Protein AF-A0A0D0CZY6-F1 (afdb_monomer)

Solvent-accessible surface area (backbone atoms only — not comparable to full-atom values): 10289 Å² total; per-residue (Å²): 140,85,88,83,91,74,60,67,70,65,50,36,74,56,13,67,53,47,41,53,65,71,66,53,83,78,91,74,85,83,97,64,99,73,80,86,76,80,96,64,57,68,67,40,51,50,37,36,51,38,46,76,74,72,49,83,60,82,75,61,39,70,60,42,36,50,26,23,32,55,50,14,60,73,39,55,18,64,70,44,27,54,49,22,53,55,55,54,69,71,43,55,63,91,72,49,36,44,48,56,45,28,27,50,14,58,77,70,66,38,62,88,38,32,61,61,23,48,51,50,44,69,76,72,48,58,75,91,72,60,46,72,68,51,37,58,53,44,30,66,71,53,43,48,52,53,54,53,52,52,50,52,52,52,50,52,53,49,55,54,73,71,48,78,78,82,74,79,80,76,82,78,129

Radius of gyration: 24.51 Å; Cα contacts (8 Å, |Δi|>4): 112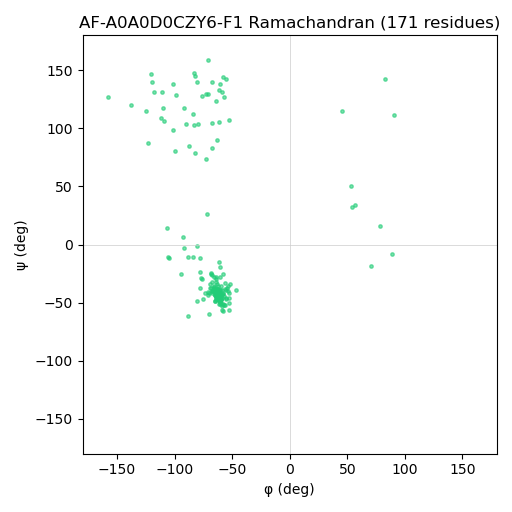; chains: 1; bounding box: 40×32×103 Å

Mean predicted aligned error: 8.39 Å

Sequence (173 aa):
EMLYKLYPVFLTRHSLVFEAMLSLPRIHCILSNSIVLHGNIWQEFDHLLCYLHGCDSELERQEFLTSILKLSEFYQIDSGFWYAVTRLKDLLPAVFKPSLKLQLGRQFQIHEWVEPSFCVMMEHQPISSISHLKAHHMGMVYFWIIVTTKAQIKEHYRALAYTKPALDQSNDC

Structure (mmCIF, N/CA/C/O backbone):
data_AF-A0A0D0CZY6-F1
#
_entry.id   AF-A0A0D0CZY6-F1
#
loop_
_atom_site.group_PDB
_atom_site.id
_atom_site.type_symbol
_atom_site.label_atom_id
_atom_site.label_alt_id
_atom_site.label_comp_id
_atom_site.label_asym_id
_atom_site.label_entity_id
_atom_site.label_seq_id
_atom_site.pdbx_PDB_ins_code
_atom_site.Cartn_x
_atom_site.Cartn_y
_atom_site.Cartn_z
_atom_site.occupancy
_atom_site.B_iso_or_equiv
_atom_site.auth_seq_id
_atom_site.auth_comp_id
_atom_site.auth_asym_id
_atom_site.auth_atom_id
_atom_site.pdbx_PDB_model_num
ATOM 1 N N . GLU A 1 1 ? -8.739 1.389 -24.775 1.00 70.00 1 GLU A N 1
ATOM 2 C CA . GLU A 1 1 ? -7.399 0.813 -25.002 1.00 70.00 1 GLU A CA 1
ATOM 3 C C . GLU A 1 1 ? -6.398 1.956 -24.955 1.00 70.00 1 GLU A C 1
ATOM 5 O O . GLU A 1 1 ? -6.685 2.992 -25.543 1.00 70.00 1 GLU A O 1
ATOM 10 N N . MET A 1 2 ? -5.314 1.821 -24.191 1.00 82.69 2 MET A N 1
ATOM 11 C CA . MET A 1 2 ? -4.276 2.850 -24.049 1.00 82.69 2 MET A CA 1
ATOM 12 C C . MET A 1 2 ? -2.959 2.284 -24.570 1.00 82.69 2 MET A C 1
ATOM 14 O O . MET A 1 2 ? -2.586 1.169 -24.208 1.00 82.69 2 MET A O 1
ATOM 18 N N . LEU A 1 3 ? -2.276 3.041 -25.430 1.00 87.44 3 LEU A N 1
ATOM 19 C CA . LEU A 1 3 ? -1.019 2.628 -26.048 1.00 87.44 3 LEU A CA 1
ATOM 20 C C . LEU A 1 3 ? 0.137 3.459 -25.494 1.00 87.44 3 LEU A C 1
ATOM 22 O O . LEU A 1 3 ? 0.210 4.666 -25.721 1.00 87.44 3 LEU A O 1
ATOM 26 N N . TYR A 1 4 ? 1.077 2.787 -24.836 1.00 87.56 4 TYR A N 1
ATOM 27 C CA . TYR A 1 4 ? 2.280 3.404 -24.290 1.00 87.56 4 TYR A CA 1
ATOM 28 C C . TYR A 1 4 ? 3.464 3.199 -25.232 1.00 87.56 4 TYR A C 1
ATOM 30 O O . TYR A 1 4 ? 3.769 2.077 -25.638 1.00 87.56 4 TYR A O 1
ATOM 38 N N . LYS A 1 5 ? 4.159 4.289 -25.565 1.00 89.62 5 LYS A N 1
ATOM 39 C CA . LYS A 1 5 ? 5.432 4.246 -26.294 1.00 89.62 5 LYS A CA 1
ATOM 40 C C . LYS A 1 5 ? 6.564 4.454 -25.297 1.00 89.62 5 LYS A C 1
ATOM 42 O O . LYS A 1 5 ? 6.852 5.584 -24.921 1.00 89.62 5 LYS A O 1
ATOM 47 N N . LEU A 1 6 ? 7.173 3.355 -24.864 1.00 89.06 6 LEU A N 1
ATOM 48 C CA . LEU A 1 6 ? 8.227 3.348 -23.852 1.00 89.06 6 LEU A CA 1
ATOM 49 C C . LEU A 1 6 ? 9.502 2.737 -24.423 1.00 89.06 6 LEU A C 1
ATOM 51 O O . LEU A 1 6 ? 9.454 1.820 -25.246 1.00 89.06 6 LEU A O 1
ATOM 55 N N . TYR A 1 7 ? 10.649 3.231 -23.967 1.00 90.19 7 TYR A N 1
ATOM 56 C CA . TYR A 1 7 ? 11.933 2.626 -24.297 1.00 90.19 7 TYR A CA 1
ATOM 57 C C . TYR A 1 7 ? 12.119 1.346 -23.469 1.00 90.19 7 TYR A C 1
ATOM 59 O O . TYR A 1 7 ? 12.023 1.418 -22.245 1.00 90.19 7 TYR A O 1
ATOM 67 N N . PRO A 1 8 ? 12.439 0.189 -24.078 1.00 89.62 8 PRO A N 1
ATOM 68 C CA . PRO A 1 8 ? 12.663 -1.057 -23.339 1.00 89.62 8 PRO A CA 1
ATOM 69 C C . PRO A 1 8 ? 13.686 -0.895 -22.210 1.00 89.62 8 PRO A C 1
ATOM 71 O O . PRO A 1 8 ? 13.405 -1.253 -21.073 1.00 89.62 8 PRO A O 1
ATOM 74 N N . VAL A 1 9 ? 14.812 -0.236 -22.510 1.00 92.31 9 VAL A N 1
ATOM 75 C CA . VAL A 1 9 ? 15.906 0.038 -21.561 1.00 92.31 9 VAL A CA 1
ATOM 76 C C . VAL A 1 9 ? 15.428 0.785 -20.315 1.00 92.31 9 VAL A C 1
ATOM 78 O O . VAL A 1 9 ? 15.960 0.575 -19.228 1.00 92.31 9 VAL A O 1
ATOM 81 N N . PHE A 1 10 ? 14.426 1.656 -20.459 1.00 93.25 10 PHE A N 1
ATOM 82 C CA . PHE A 1 10 ? 13.860 2.377 -19.326 1.00 93.25 10 PHE A CA 1
ATOM 83 C C . PHE A 1 10 ? 13.182 1.409 -18.354 1.00 93.25 10 PHE A C 1
ATOM 85 O O . PHE A 1 10 ? 13.485 1.437 -17.171 1.00 93.25 10 PHE A O 1
ATOM 92 N N . LEU A 1 11 ? 12.336 0.502 -18.845 1.00 91.94 11 LEU A N 1
ATOM 93 C CA . LEU A 1 11 ? 11.621 -0.453 -17.997 1.00 91.94 11 LEU A CA 1
ATOM 94 C C . LEU A 1 11 ? 12.543 -1.532 -17.415 1.00 91.94 11 LEU A C 1
ATOM 96 O O . LEU A 1 11 ? 12.459 -1.828 -16.224 1.00 91.94 11 LEU A O 1
ATOM 100 N N . THR A 1 12 ? 13.451 -2.090 -18.222 1.00 94.12 12 THR A N 1
ATOM 101 C CA . THR A 1 12 ? 14.355 -3.166 -17.773 1.00 94.12 12 THR A CA 1
ATOM 102 C C . THR A 1 12 ? 15.336 -2.699 -16.706 1.00 94.12 12 THR A C 1
ATOM 104 O O . THR A 1 12 ? 15.730 -3.483 -15.852 1.00 94.12 12 THR A O 1
ATOM 107 N N . ARG A 1 13 ? 15.693 -1.408 -16.692 1.00 94.81 13 ARG A N 1
ATOM 108 C CA . ARG A 1 13 ? 16.535 -0.827 -15.638 1.00 94.81 13 ARG A CA 1
ATOM 109 C C . ARG A 1 13 ? 15.908 -0.941 -14.244 1.00 94.81 13 ARG A C 1
ATOM 111 O O . ARG A 1 13 ? 16.642 -0.963 -13.261 1.00 94.81 13 ARG A O 1
ATOM 118 N N . HIS A 1 14 ? 14.581 -0.972 -14.160 1.00 93.62 14 HIS A N 1
ATOM 119 C CA . HIS A 1 14 ? 13.850 -0.961 -12.894 1.00 93.62 14 HIS A CA 1
ATOM 120 C C . HIS A 1 14 ? 13.268 -2.326 -12.504 1.00 93.62 14 HIS A C 1
ATOM 122 O O . HIS A 1 14 ? 12.820 -2.470 -11.372 1.00 93.62 14 HIS A O 1
ATOM 128 N N . SER A 1 15 ? 13.250 -3.310 -13.410 1.00 95.62 15 SER A N 1
ATOM 129 C CA . SER A 1 15 ? 12.596 -4.601 -13.180 1.00 95.62 15 SER A CA 1
ATOM 130 C C . SER A 1 15 ? 13.157 -5.707 -14.074 1.00 95.62 15 SER A C 1
ATOM 132 O O . SER A 1 15 ? 13.109 -5.620 -15.306 1.00 95.62 15 SER A O 1
ATOM 134 N N . LEU A 1 16 ? 13.560 -6.810 -13.441 1.00 93.31 16 LEU A N 1
ATOM 135 C CA . LEU A 1 16 ? 13.901 -8.058 -14.130 1.00 93.31 16 LEU A CA 1
ATOM 136 C C . LEU A 1 16 ? 12.673 -8.712 -14.780 1.00 93.31 16 LEU A C 1
ATOM 138 O O . LEU A 1 16 ? 12.800 -9.410 -15.783 1.00 93.31 16 LEU A O 1
ATOM 142 N N . VAL A 1 17 ? 11.470 -8.464 -14.250 1.00 93.12 17 VAL A N 1
ATOM 143 C CA . VAL A 1 17 ? 10.218 -8.946 -14.851 1.00 93.12 17 VAL A CA 1
ATOM 144 C C . VAL A 1 17 ? 10.009 -8.295 -16.214 1.00 93.12 17 VAL A C 1
ATOM 146 O O . VAL A 1 17 ? 9.682 -8.991 -17.175 1.00 93.12 17 VAL A O 1
ATOM 149 N N . PHE A 1 18 ? 10.244 -6.984 -16.339 1.00 92.00 18 PHE A N 1
ATOM 150 C CA . PHE A 1 18 ? 10.185 -6.319 -17.641 1.00 92.00 18 PHE A CA 1
ATOM 151 C C . PHE A 1 18 ? 11.274 -6.821 -18.590 1.00 92.00 18 PHE A C 1
ATOM 153 O O . PHE A 1 18 ? 10.985 -7.027 -19.767 1.00 92.00 18 PHE A O 1
ATOM 160 N N . GLU A 1 19 ? 12.488 -7.076 -18.103 1.00 92.75 19 GLU A N 1
ATOM 161 C CA . GLU A 1 19 ? 13.564 -7.663 -18.913 1.00 92.75 19 GLU A CA 1
ATOM 162 C C . GLU A 1 19 ? 13.190 -9.045 -19.461 1.00 92.75 19 GLU A C 1
ATOM 164 O O . GLU A 1 19 ? 13.280 -9.286 -20.669 1.00 92.75 19 GLU A O 1
ATOM 169 N N . ALA A 1 20 ? 12.686 -9.931 -18.603 1.00 91.12 20 ALA A N 1
ATOM 170 C CA . ALA A 1 20 ? 12.203 -11.246 -19.003 1.00 91.12 20 ALA A CA 1
ATOM 171 C C . ALA A 1 20 ? 11.051 -11.126 -20.014 1.00 91.12 20 ALA A C 1
ATOM 173 O O . ALA A 1 20 ? 11.075 -11.748 -21.070 1.00 91.12 20 ALA A O 1
ATOM 174 N N . MET A 1 21 ? 10.069 -10.265 -19.746 1.00 88.25 21 MET A N 1
ATOM 175 C CA . MET A 1 21 ? 8.901 -10.073 -20.608 1.00 88.25 21 MET A CA 1
ATOM 176 C C . MET A 1 21 ? 9.265 -9.529 -21.997 1.00 88.25 21 MET A C 1
ATOM 178 O O . MET A 1 21 ? 8.674 -9.934 -22.998 1.00 88.25 21 MET A O 1
ATOM 182 N N . LEU A 1 22 ? 10.242 -8.622 -22.070 1.00 87.50 22 LEU A N 1
ATOM 183 C CA . LEU A 1 22 ? 10.708 -8.013 -23.317 1.00 87.50 22 LEU A CA 1
ATOM 184 C C . LEU A 1 22 ? 11.637 -8.934 -24.123 1.00 87.50 22 LEU A C 1
ATOM 186 O O . LEU A 1 22 ? 11.732 -8.762 -25.338 1.00 87.50 22 LEU A O 1
ATOM 190 N N . SER A 1 23 ? 12.296 -9.898 -23.474 1.00 86.88 23 SER A N 1
ATOM 191 C CA . SER A 1 23 ? 13.213 -10.855 -24.111 1.00 86.88 23 SER A CA 1
ATOM 192 C C . SER A 1 23 ? 12.537 -12.128 -24.635 1.00 86.88 23 SER A C 1
ATOM 194 O O . SER A 1 23 ? 13.160 -12.873 -25.393 1.00 86.88 23 SER A O 1
ATOM 196 N N . LEU A 1 24 ? 11.265 -12.379 -24.294 1.00 81.56 24 LEU A N 1
ATOM 197 C CA . LEU A 1 24 ? 10.531 -13.551 -24.781 1.00 81.56 24 LEU A CA 1
ATOM 198 C C . LEU A 1 24 ? 10.402 -13.556 -26.321 1.00 81.56 24 LEU A C 1
ATOM 200 O O . LEU A 1 24 ? 9.986 -12.553 -26.914 1.00 81.56 24 LEU A O 1
ATOM 204 N N . PRO A 1 25 ? 10.688 -14.694 -26.988 1.00 72.19 25 PRO A N 1
ATOM 205 C CA . PRO A 1 25 ? 10.507 -14.824 -28.428 1.00 72.19 25 PRO A CA 1
ATOM 206 C C . PRO A 1 25 ? 9.021 -14.694 -28.777 1.00 72.19 25 PRO A C 1
ATOM 208 O O . PRO A 1 25 ? 8.170 -15.423 -28.270 1.00 72.19 25 PRO A O 1
ATOM 211 N N . ARG A 1 26 ? 8.693 -13.736 -29.647 1.00 69.94 26 ARG A N 1
ATOM 212 C CA . ARG A 1 26 ? 7.306 -13.425 -30.011 1.00 69.94 26 ARG A CA 1
ATOM 213 C C . ARG A 1 2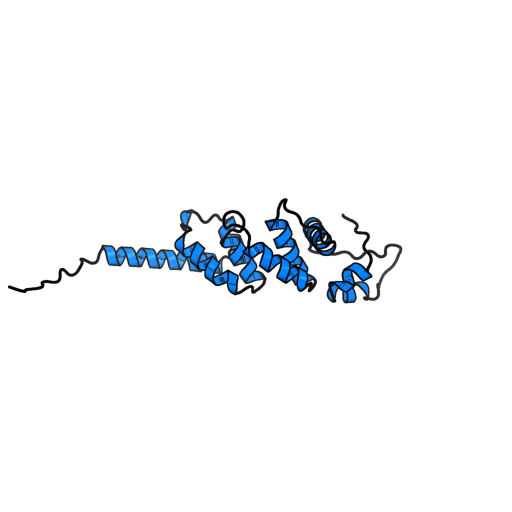6 ? 6.812 -14.434 -31.039 1.00 69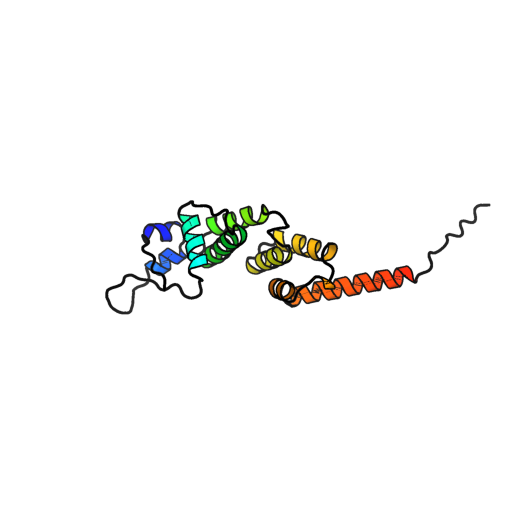.94 26 ARG A C 1
ATOM 215 O O . ARG A 1 26 ? 7.187 -14.366 -32.205 1.00 69.94 26 ARG A O 1
ATOM 222 N N . ILE A 1 27 ? 5.994 -15.385 -30.586 1.00 60.94 27 ILE A N 1
ATOM 223 C CA . ILE A 1 27 ? 5.637 -16.566 -31.383 1.00 60.94 27 ILE A CA 1
ATOM 224 C C . ILE A 1 27 ? 4.755 -16.220 -32.595 1.00 60.94 27 ILE A C 1
ATOM 226 O O . ILE A 1 27 ? 4.846 -16.927 -33.593 1.00 60.94 27 ILE A O 1
ATOM 230 N N . HIS A 1 28 ? 3.995 -15.116 -32.619 1.00 47.78 28 HIS A N 1
ATOM 231 C CA . HIS A 1 28 ? 3.129 -14.787 -33.763 1.00 47.78 28 HIS A CA 1
ATOM 232 C C . HIS A 1 28 ? 3.144 -13.301 -34.183 1.00 47.78 28 HIS A C 1
ATOM 234 O O . HIS A 1 28 ? 2.784 -12.414 -33.421 1.00 47.78 28 HIS A O 1
ATOM 240 N N . CYS A 1 29 ? 3.545 -13.093 -35.442 1.00 44.19 29 CYS A N 1
ATOM 241 C CA . CYS A 1 29 ? 3.021 -12.174 -36.460 1.00 44.19 29 CYS A CA 1
ATOM 242 C C . CYS A 1 29 ? 2.666 -10.696 -36.141 1.00 44.19 29 CYS A C 1
ATOM 244 O O . CYS A 1 29 ? 1.613 -10.389 -35.599 1.00 44.19 29 CYS A O 1
ATOM 246 N N . ILE A 1 30 ? 3.456 -9.818 -36.787 1.00 47.78 30 ILE A N 1
ATOM 247 C CA . ILE A 1 30 ? 3.043 -8.666 -37.622 1.00 47.78 30 ILE A CA 1
ATOM 248 C C . ILE A 1 30 ? 2.856 -7.287 -36.928 1.00 47.78 30 ILE A C 1
ATOM 250 O O . ILE A 1 30 ? 1.905 -7.003 -36.209 1.00 47.78 30 ILE A O 1
ATOM 254 N N . LEU A 1 31 ? 3.784 -6.388 -37.295 1.00 48.56 31 LEU A N 1
ATOM 255 C CA . LEU A 1 31 ? 3.746 -4.911 -37.329 1.00 48.56 31 LEU A CA 1
ATOM 256 C C . LEU A 1 31 ? 3.729 -4.095 -36.029 1.00 48.56 31 LEU A C 1
ATOM 258 O O . LEU A 1 31 ? 4.128 -2.931 -36.079 1.00 48.56 31 LEU A O 1
ATOM 262 N N . SER A 1 32 ? 3.386 -4.661 -34.876 1.00 57.59 32 SER A N 1
ATOM 263 C CA . SER A 1 32 ? 3.334 -3.885 -33.629 1.00 57.59 32 SER A CA 1
ATOM 264 C C . SER A 1 32 ? 4.211 -4.525 -32.570 1.00 57.59 32 SER A C 1
ATOM 266 O O . SER A 1 32 ? 3.921 -5.618 -32.097 1.00 57.59 32 SER A O 1
ATOM 268 N N . ASN A 1 33 ? 5.277 -3.844 -32.145 1.00 67.94 33 ASN A N 1
ATOM 269 C CA . ASN A 1 33 ? 6.128 -4.323 -31.055 1.00 67.94 33 ASN A CA 1
ATOM 270 C C . ASN A 1 33 ? 5.460 -4.226 -29.659 1.00 67.94 33 ASN A C 1
ATOM 272 O O . ASN A 1 33 ? 6.156 -4.088 -28.651 1.00 67.94 33 ASN A O 1
ATOM 276 N N . SER A 1 34 ? 4.129 -4.265 -29.601 1.00 77.00 34 SER A N 1
ATOM 277 C CA . SER A 1 34 ? 3.306 -4.028 -28.421 1.00 77.00 34 SER A CA 1
ATOM 278 C C . SER A 1 34 ? 3.221 -5.257 -27.523 1.00 77.00 34 SER A C 1
ATOM 280 O O . SER A 1 34 ? 3.070 -6.380 -27.997 1.00 77.00 34 SER A O 1
ATOM 282 N N . ILE A 1 35 ? 3.268 -5.017 -26.217 1.00 82.19 35 ILE A N 1
ATOM 283 C CA . ILE A 1 35 ? 3.004 -6.010 -25.177 1.00 82.19 35 ILE A CA 1
ATOM 284 C C . ILE A 1 35 ? 1.687 -5.623 -24.513 1.00 82.19 35 ILE A C 1
ATOM 286 O O . ILE A 1 35 ? 1.499 -4.462 -24.150 1.00 82.19 35 ILE A O 1
ATOM 290 N N . VAL A 1 36 ? 0.781 -6.588 -24.366 1.00 83.38 36 VAL A N 1
ATOM 291 C CA . VAL A 1 36 ? -0.496 -6.376 -23.681 1.00 83.38 36 VAL A CA 1
ATOM 292 C C . VAL A 1 36 ? -0.326 -6.741 -22.212 1.00 83.38 36 VAL A C 1
ATOM 294 O O . VAL A 1 36 ? -0.032 -7.886 -21.876 1.00 83.38 36 VAL A O 1
ATOM 297 N N . LEU A 1 37 ? -0.508 -5.757 -21.333 1.00 82.75 37 LEU A N 1
ATOM 298 C CA . LEU A 1 37 ? -0.495 -5.955 -19.887 1.00 82.75 37 LEU A CA 1
ATOM 299 C C . LEU A 1 37 ? -1.923 -6.262 -19.426 1.00 82.75 37 LEU A C 1
ATOM 301 O O . LEU A 1 37 ? -2.772 -5.374 -19.367 1.00 82.75 37 LEU A O 1
ATOM 305 N N . HIS A 1 38 ? -2.205 -7.529 -19.129 1.00 77.75 38 HIS A N 1
ATOM 306 C CA . HIS A 1 38 ? -3.510 -7.947 -18.618 1.00 77.75 38 HIS A CA 1
ATOM 307 C C . HIS A 1 38 ? -3.614 -7.721 -17.104 1.00 77.75 38 HIS A C 1
ATOM 309 O O . HIS A 1 38 ? -2.645 -7.908 -16.376 1.00 77.75 38 HIS A O 1
ATOM 315 N N . GLY A 1 39 ? -4.809 -7.359 -16.628 1.00 72.44 39 GLY A N 1
ATOM 316 C CA . GLY A 1 39 ? -5.128 -7.299 -15.195 1.00 72.44 39 GLY A CA 1
ATOM 317 C C . GLY A 1 39 ? -4.842 -5.969 -14.493 1.00 72.44 39 GLY A C 1
ATOM 318 O O . GLY A 1 39 ? -5.293 -5.799 -13.366 1.00 72.44 39 GLY A O 1
ATOM 319 N N . ASN A 1 40 ? -4.181 -5.015 -15.153 1.00 69.44 40 ASN A N 1
ATOM 320 C CA . ASN A 1 40 ? -3.911 -3.695 -14.580 1.00 69.44 40 ASN A CA 1
ATOM 321 C C . ASN A 1 40 ? -4.886 -2.650 -15.120 1.00 69.44 40 ASN A C 1
ATOM 323 O O . ASN A 1 40 ? -5.168 -2.606 -16.321 1.00 69.44 40 ASN A O 1
ATOM 327 N N . ILE A 1 41 ? -5.373 -1.775 -14.240 1.00 81.69 41 ILE A N 1
ATOM 328 C CA . ILE A 1 41 ? -6.101 -0.581 -14.667 1.00 81.69 41 ILE A CA 1
ATOM 329 C C . ILE A 1 41 ? -5.055 0.374 -15.249 1.00 81.69 41 ILE A C 1
ATOM 331 O O . ILE A 1 41 ? -4.036 0.637 -14.617 1.00 81.69 41 ILE A O 1
ATOM 335 N N . TRP A 1 42 ? -5.287 0.890 -16.456 1.00 88.06 42 TRP A N 1
ATOM 336 C CA . TRP A 1 42 ? -4.350 1.792 -17.145 1.00 88.06 42 TRP A CA 1
ATOM 337 C C . TRP A 1 42 ? -3.922 2.986 -16.269 1.00 88.06 42 TRP A C 1
ATOM 339 O O . TRP A 1 42 ? -2.755 3.352 -16.276 1.00 88.06 42 TRP A O 1
ATOM 349 N N . GLN A 1 43 ? -4.821 3.493 -15.421 1.00 90.44 43 GLN A N 1
ATOM 350 C CA . GLN A 1 43 ? -4.528 4.535 -14.427 1.00 90.44 43 GLN A CA 1
ATOM 351 C C . GLN A 1 43 ? -3.480 4.109 -13.385 1.00 90.44 43 GLN A C 1
ATOM 353 O O . GLN A 1 43 ? -2.592 4.887 -13.049 1.00 90.44 43 GLN A O 1
ATOM 358 N N . GLU A 1 44 ? -3.535 2.869 -12.883 1.00 92.69 44 GLU A N 1
ATOM 359 C CA . GLU A 1 44 ? -2.514 2.367 -11.952 1.00 92.69 44 GLU A CA 1
ATOM 360 C C . GLU A 1 44 ? -1.146 2.321 -12.649 1.00 92.69 44 GLU A C 1
ATOM 362 O O . GLU A 1 44 ? -0.123 2.661 -12.053 1.00 92.69 44 GLU A O 1
ATOM 367 N N . PHE A 1 45 ? -1.129 1.947 -13.933 1.00 93.31 45 PHE A N 1
ATOM 368 C CA . PHE A 1 45 ? 0.093 1.936 -14.729 1.00 93.31 45 PHE A CA 1
ATOM 369 C C . PHE A 1 45 ? 0.621 3.352 -15.006 1.00 93.31 45 PHE A C 1
ATOM 371 O O . PHE A 1 45 ? 1.828 3.563 -14.913 1.00 93.31 45 PHE A O 1
ATOM 378 N N . ASP A 1 46 ? -0.253 4.335 -15.245 1.00 92.94 46 ASP A N 1
ATOM 379 C CA . ASP A 1 46 ? 0.131 5.750 -15.348 1.00 92.94 46 ASP A CA 1
ATOM 380 C C . ASP A 1 46 ? 0.820 6.237 -14.068 1.00 92.94 46 ASP A C 1
ATOM 382 O O . ASP A 1 46 ? 1.862 6.889 -14.141 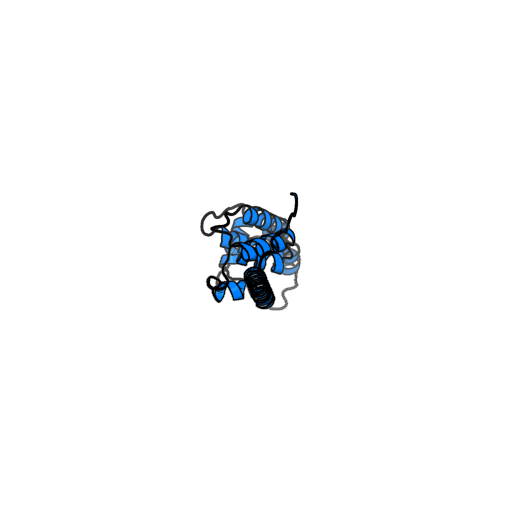1.00 92.94 46 ASP A O 1
ATOM 386 N N . HIS A 1 47 ? 0.301 5.869 -12.891 1.00 94.81 47 HIS A N 1
ATOM 387 C CA . HIS A 1 47 ? 0.939 6.181 -11.609 1.00 94.81 47 HIS A CA 1
ATOM 388 C C . HIS A 1 47 ? 2.335 5.563 -11.488 1.00 94.81 47 HIS A C 1
ATOM 390 O O . HIS A 1 47 ? 3.269 6.236 -11.048 1.00 94.81 47 HIS A O 1
ATOM 396 N N . LEU A 1 48 ? 2.506 4.308 -11.917 1.00 94.75 48 LEU A N 1
ATOM 397 C CA . LEU A 1 48 ? 3.821 3.670 -11.927 1.00 94.75 48 LEU A CA 1
ATOM 398 C C . LEU A 1 48 ? 4.789 4.398 -12.867 1.00 94.75 48 LEU A C 1
ATOM 400 O O . LEU A 1 48 ? 5.919 4.675 -12.475 1.00 94.75 48 LEU A O 1
ATOM 404 N N . LEU A 1 49 ? 4.365 4.728 -14.089 1.00 94.38 49 LEU A N 1
ATOM 405 C CA . LEU A 1 49 ? 5.209 5.451 -15.044 1.00 94.38 49 LEU A CA 1
ATOM 406 C C . LEU A 1 49 ? 5.589 6.836 -14.517 1.00 94.38 49 LEU A C 1
ATOM 408 O O . LEU A 1 49 ? 6.756 7.212 -14.584 1.00 94.38 49 LEU A O 1
ATOM 412 N N . CYS A 1 50 ? 4.628 7.559 -13.944 1.00 94.00 50 CYS A N 1
ATOM 413 C CA . CYS A 1 50 ? 4.836 8.838 -13.275 1.00 94.00 50 CYS A CA 1
ATOM 414 C C . CYS A 1 50 ? 5.947 8.716 -12.212 1.00 94.00 50 CYS A C 1
ATOM 416 O O . CYS A 1 50 ? 6.941 9.439 -12.280 1.00 94.00 50 CYS A O 1
ATOM 418 N N . TYR A 1 51 ? 5.866 7.712 -11.333 1.00 95.31 51 TYR A N 1
ATOM 419 C CA . TYR A 1 51 ? 6.911 7.416 -10.348 1.00 95.31 51 TYR A CA 1
ATOM 420 C C . TYR A 1 51 ? 8.277 7.102 -10.982 1.00 95.31 51 TYR A C 1
ATOM 422 O O . TYR A 1 51 ? 9.288 7.674 -10.572 1.00 95.31 51 TYR A O 1
ATOM 430 N N . LEU A 1 52 ? 8.332 6.230 -11.995 1.00 94.81 52 LEU A N 1
ATOM 431 C CA . L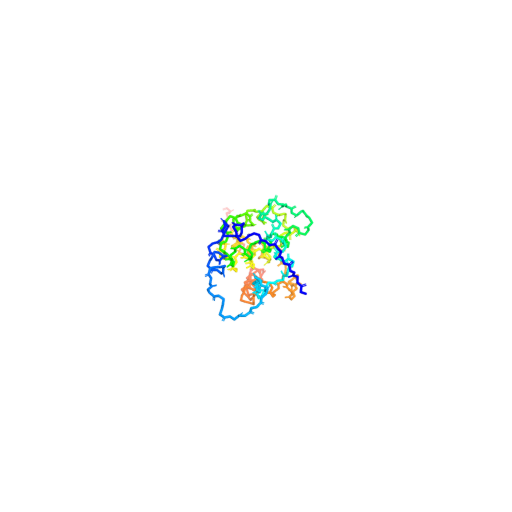EU A 1 52 ? 9.591 5.850 -12.655 1.00 94.81 52 LEU A CA 1
ATOM 432 C C . LEU A 1 52 ? 10.259 7.034 -13.372 1.00 94.81 52 LEU A C 1
ATOM 434 O O . LEU A 1 52 ? 11.483 7.080 -13.490 1.00 94.81 52 LEU A O 1
ATOM 438 N N . HIS A 1 53 ? 9.471 8.009 -13.823 1.00 93.88 53 HIS A N 1
ATOM 439 C CA . HIS A 1 53 ? 9.961 9.269 -14.380 1.00 93.88 53 HIS A CA 1
ATOM 440 C C . HIS A 1 53 ? 10.369 10.300 -13.313 1.00 93.88 53 HIS A C 1
ATOM 442 O O . HIS A 1 53 ? 10.852 11.377 -13.663 1.00 93.88 53 HIS A O 1
ATOM 448 N N . GLY A 1 54 ? 10.226 9.978 -12.025 1.00 91.50 54 GLY A N 1
ATOM 449 C CA . GLY A 1 54 ? 10.545 10.872 -10.912 1.00 91.50 54 GLY A CA 1
ATOM 450 C C . GLY A 1 54 ? 9.480 11.938 -10.654 1.00 91.50 54 GLY A C 1
ATOM 451 O O . GLY A 1 54 ? 9.760 12.925 -9.975 1.00 91.50 54 GLY A O 1
ATOM 452 N N . CYS A 1 55 ? 8.276 11.767 -11.196 1.00 87.56 55 CYS A N 1
ATOM 453 C CA . CYS A 1 55 ? 7.139 12.621 -10.895 1.00 87.56 55 CYS A CA 1
ATOM 454 C C . CYS A 1 55 ? 6.452 12.150 -9.600 1.00 87.56 55 CYS A C 1
ATOM 456 O O . CYS A 1 55 ? 6.417 10.958 -9.292 1.00 87.56 55 CYS A O 1
ATOM 458 N N . ASP A 1 56 ? 5.895 13.098 -8.846 1.00 82.06 56 ASP A N 1
ATOM 459 C CA . ASP A 1 56 ? 5.077 12.835 -7.657 1.00 82.06 56 ASP A CA 1
ATOM 460 C C . ASP A 1 56 ? 3.680 13.425 -7.889 1.00 82.06 56 ASP A C 1
ATOM 462 O O . ASP A 1 56 ? 3.553 14.510 -8.467 1.00 82.06 56 ASP A O 1
ATOM 466 N N . SER A 1 57 ? 2.636 12.709 -7.468 1.00 79.25 57 SER A N 1
ATOM 467 C CA . SER A 1 57 ? 1.251 13.171 -7.566 1.00 79.25 57 SER A CA 1
ATOM 468 C C . SER A 1 57 ? 0.691 13.441 -6.178 1.00 79.25 57 SER A C 1
ATOM 470 O O . SER A 1 57 ? 0.392 12.526 -5.410 1.00 79.25 57 SER A O 1
ATOM 472 N N . GLU A 1 58 ? 0.504 14.724 -5.874 1.00 77.19 58 GLU A N 1
ATOM 473 C CA . GLU A 1 58 ? -0.171 15.158 -4.647 1.00 77.19 58 GLU A CA 1
ATOM 474 C C . GLU A 1 58 ? -1.697 15.007 -4.745 1.00 77.19 58 GLU A C 1
ATOM 476 O O . GLU A 1 58 ? -2.375 14.762 -3.743 1.00 77.19 58 GLU A O 1
ATOM 481 N N . LEU A 1 59 ? -2.249 15.100 -5.960 1.00 71.56 59 LEU A N 1
ATOM 482 C CA . LEU A 1 59 ? -3.644 14.759 -6.225 1.00 71.56 59 LEU A CA 1
ATOM 483 C C . LEU A 1 59 ? -3.806 13.239 -6.121 1.00 71.56 59 LEU A C 1
ATOM 485 O O . LEU A 1 59 ? -3.015 12.487 -6.688 1.00 71.56 59 LEU A O 1
ATOM 489 N N . GLU A 1 60 ? -4.804 12.800 -5.349 1.00 79.81 60 GLU A N 1
ATOM 490 C CA . GLU A 1 60 ? -5.114 11.375 -5.135 1.00 79.81 60 GLU A CA 1
ATOM 491 C C . GLU A 1 60 ? -3.927 10.565 -4.582 1.00 79.81 60 GLU A C 1
ATOM 493 O O . GLU A 1 60 ? -3.780 9.370 -4.838 1.00 79.81 60 GLU A O 1
ATOM 498 N N . ARG A 1 61 ? -3.098 11.205 -3.745 1.00 87.38 61 ARG A N 1
ATOM 499 C CA . ARG A 1 61 ? -1.849 10.647 -3.200 1.00 87.38 61 ARG A CA 1
ATOM 500 C C . ARG A 1 61 ? -1.974 9.222 -2.652 1.00 87.38 61 ARG A C 1
ATOM 502 O O . ARG A 1 61 ? -1.079 8.407 -2.844 1.00 87.38 61 ARG A O 1
ATOM 509 N N . GLN A 1 62 ? -3.079 8.884 -1.983 1.00 91.38 62 GLN A N 1
ATOM 510 C CA . GLN A 1 62 ? -3.292 7.516 -1.494 1.00 91.38 62 GLN A CA 1
ATOM 511 C C . GLN A 1 62 ? -3.431 6.503 -2.642 1.00 91.38 62 GLN A C 1
ATOM 513 O O . GLN A 1 62 ? -2.874 5.409 -2.558 1.00 91.38 62 GLN A O 1
ATOM 518 N N . GLU A 1 63 ? -4.179 6.835 -3.693 1.00 91.69 63 GLU A N 1
ATOM 519 C CA . GLU A 1 63 ? -4.409 5.958 -4.846 1.00 91.69 63 GLU A CA 1
ATOM 520 C C . GLU A 1 63 ? -3.138 5.814 -5.679 1.00 91.69 63 GLU A C 1
ATOM 522 O O . GLU A 1 63 ? -2.770 4.690 -6.029 1.00 91.69 63 GLU A O 1
ATOM 527 N N . PHE A 1 64 ? -2.410 6.915 -5.883 1.00 93.88 64 PHE A N 1
ATOM 528 C CA . PHE A 1 64 ? -1.077 6.926 -6.485 1.00 93.88 64 PHE A CA 1
ATOM 529 C C . PHE A 1 64 ? -0.130 5.959 -5.765 1.00 93.88 64 PHE A C 1
ATOM 531 O O . PHE A 1 64 ? 0.369 5.004 -6.361 1.00 93.88 64 PHE A O 1
ATOM 538 N N . LEU A 1 65 ? 0.043 6.127 -4.451 1.00 95.31 65 LEU A N 1
ATOM 539 C CA . LEU A 1 65 ? 0.940 5.282 -3.663 1.00 95.31 65 LEU A CA 1
ATOM 540 C C . LEU A 1 65 ? 0.470 3.824 -3.590 1.00 95.31 65 LEU A C 1
ATOM 542 O O . LEU A 1 65 ? 1.291 2.912 -3.631 1.00 95.31 65 LEU A O 1
ATOM 546 N N . THR A 1 66 ? -0.841 3.578 -3.522 1.00 94.44 66 THR A N 1
ATOM 547 C CA . THR A 1 66 ? -1.390 2.211 -3.540 1.00 94.44 66 THR A CA 1
ATOM 548 C C . THR A 1 66 ? -1.138 1.528 -4.886 1.00 94.44 66 THR A C 1
ATOM 550 O O . THR A 1 66 ? -0.826 0.338 -4.917 1.00 94.44 66 THR A O 1
ATOM 553 N N . SER A 1 67 ? -1.240 2.272 -5.992 1.00 95.12 67 SER A N 1
ATOM 554 C CA . SER A 1 67 ? -0.936 1.782 -7.342 1.00 95.12 67 SER A CA 1
ATOM 555 C C . SER A 1 67 ? 0.539 1.415 -7.466 1.00 95.12 67 SER A C 1
ATOM 557 O O . SER A 1 67 ? 0.864 0.324 -7.930 1.00 95.12 67 SER A O 1
ATOM 559 N N . ILE A 1 68 ? 1.429 2.286 -6.972 1.00 96.25 68 ILE A N 1
ATOM 560 C CA . ILE A 1 68 ? 2.869 2.016 -6.939 1.00 96.25 68 ILE A CA 1
ATOM 561 C C . ILE A 1 68 ? 3.150 0.779 -6.096 1.00 96.25 68 ILE A C 1
ATOM 563 O O . ILE A 1 68 ? 3.865 -0.092 -6.572 1.00 96.25 68 ILE A O 1
ATOM 567 N N . LEU A 1 69 ? 2.569 0.650 -4.899 1.00 96.69 69 LEU A N 1
ATOM 568 C CA . LEU A 1 69 ? 2.771 -0.519 -4.039 1.00 96.69 69 LEU A CA 1
ATOM 569 C C . LEU A 1 69 ? 2.387 -1.821 -4.760 1.00 96.69 69 LEU A C 1
ATOM 571 O O . LEU A 1 69 ? 3.195 -2.742 -4.848 1.00 96.69 69 LEU A O 1
ATOM 575 N N . LYS A 1 70 ? 1.174 -1.867 -5.325 1.00 95.44 70 LYS A N 1
ATOM 576 C CA . LYS A 1 70 ? 0.644 -3.030 -6.053 1.00 95.44 70 LYS A CA 1
ATOM 577 C C . LYS A 1 70 ? 1.518 -3.421 -7.239 1.00 95.44 70 LYS A C 1
ATOM 579 O O . LYS A 1 70 ? 1.884 -4.584 -7.378 1.00 95.44 70 LYS A O 1
ATOM 584 N N . LEU A 1 71 ? 1.810 -2.461 -8.115 1.00 95.38 71 LEU A N 1
ATOM 585 C CA . LEU A 1 71 ? 2.528 -2.745 -9.352 1.00 95.38 71 LEU A CA 1
ATOM 586 C C . LEU A 1 71 ? 4.018 -2.961 -9.112 1.00 95.38 71 LEU A C 1
ATOM 588 O O . LEU A 1 71 ? 4.631 -3.735 -9.837 1.00 95.38 71 LEU A O 1
ATOM 592 N N . SER A 1 72 ? 4.595 -2.329 -8.091 1.00 96.50 72 SER A N 1
ATOM 593 C CA . SER A 1 72 ? 5.983 -2.581 -7.706 1.00 96.50 72 SER A CA 1
ATOM 594 C C . SER A 1 72 ? 6.159 -3.986 -7.154 1.00 96.50 72 SER A C 1
ATOM 596 O O . SER A 1 72 ? 7.122 -4.639 -7.526 1.00 96.50 72 SER A O 1
ATOM 598 N N . GLU A 1 73 ? 5.216 -4.487 -6.352 1.00 96.00 73 GLU A N 1
ATOM 599 C CA . GLU A 1 73 ? 5.215 -5.897 -5.946 1.00 96.00 73 GLU A CA 1
ATOM 600 C C . GLU A 1 73 ? 5.102 -6.816 -7.173 1.00 96.00 73 GLU A C 1
ATOM 602 O O . GLU A 1 73 ? 5.908 -7.723 -7.367 1.00 96.00 73 GLU A O 1
ATOM 607 N N . PHE A 1 74 ? 4.132 -6.548 -8.054 1.00 93.88 74 PHE A N 1
ATOM 608 C CA . PHE A 1 74 ? 3.870 -7.388 -9.224 1.00 93.88 74 PHE A CA 1
ATOM 609 C C . PHE A 1 74 ? 5.047 -7.436 -10.212 1.00 93.88 74 PHE A C 1
ATOM 611 O O . PHE A 1 74 ? 5.403 -8.504 -10.710 1.00 93.88 74 PHE A O 1
ATOM 618 N N . TYR A 1 75 ? 5.663 -6.287 -10.495 1.00 94.38 75 TYR A N 1
ATOM 619 C CA . TYR A 1 75 ? 6.803 -6.169 -11.403 1.00 94.38 75 TYR A CA 1
ATOM 620 C C . TYR A 1 75 ? 8.159 -6.267 -10.692 1.00 94.38 75 TYR A C 1
ATOM 622 O O . TYR A 1 75 ? 9.178 -6.073 -11.348 1.00 94.38 75 TYR A O 1
ATOM 630 N N . GLN A 1 76 ? 8.209 -6.571 -9.394 1.00 96.00 76 GLN A N 1
ATOM 631 C CA . GLN A 1 76 ? 9.453 -6.668 -8.613 1.00 96.00 76 GLN A CA 1
ATOM 632 C C . GLN A 1 76 ? 10.335 -5.408 -8.723 1.00 96.00 76 GLN A C 1
ATOM 634 O O . GLN A 1 76 ? 11.520 -5.470 -9.049 1.00 96.00 76 GLN A O 1
ATOM 639 N N . ILE A 1 77 ? 9.730 -4.241 -8.500 1.00 97.06 77 ILE A N 1
ATOM 640 C CA . ILE A 1 77 ? 10.402 -2.936 -8.471 1.00 97.06 77 ILE A CA 1
ATOM 641 C C . ILE A 1 77 ? 10.624 -2.556 -7.004 1.00 97.06 77 ILE A C 1
ATOM 643 O O . ILE A 1 77 ? 9.869 -1.768 -6.432 1.00 97.06 77 ILE A O 1
ATOM 647 N N . ASP A 1 78 ? 11.669 -3.105 -6.382 1.00 96.50 78 ASP A N 1
ATOM 648 C CA . ASP A 1 78 ? 11.926 -2.957 -4.938 1.00 96.50 78 ASP A CA 1
ATOM 649 C C . ASP A 1 78 ? 11.936 -1.493 -4.475 1.00 96.50 78 ASP A C 1
ATOM 651 O O . ASP A 1 78 ? 11.365 -1.145 -3.440 1.00 96.50 78 ASP A O 1
ATOM 655 N N . SER A 1 79 ? 12.542 -0.598 -5.262 1.00 96.19 79 SER A N 1
ATOM 656 C CA . SER A 1 79 ? 12.592 0.830 -4.935 1.00 96.19 79 SER A CA 1
ATOM 657 C C . SER A 1 79 ? 11.201 1.461 -4.870 1.00 96.19 79 SER A C 1
ATOM 659 O O . SER A 1 79 ? 10.948 2.304 -4.010 1.00 96.19 79 SER A O 1
ATOM 661 N N . GLY A 1 80 ? 10.305 1.055 -5.773 1.00 96.38 80 GLY A N 1
ATOM 662 C CA . GLY A 1 80 ? 8.927 1.532 -5.834 1.00 96.38 80 GLY A CA 1
ATOM 663 C C . GLY A 1 80 ? 8.107 0.996 -4.674 1.00 96.38 80 GLY A C 1
ATOM 664 O O . GLY A 1 80 ? 7.378 1.756 -4.034 1.00 96.38 80 GLY A O 1
ATOM 665 N N . PHE A 1 81 ? 8.313 -0.276 -4.331 1.00 96.81 81 PHE A N 1
ATOM 666 C CA . PHE A 1 81 ? 7.679 -0.908 -3.183 1.00 96.81 81 PHE A CA 1
ATOM 667 C C . PHE A 1 81 ? 8.019 -0.155 -1.892 1.00 96.81 81 PHE A C 1
ATOM 669 O O . PHE A 1 81 ? 7.127 0.369 -1.222 1.00 96.81 81 PHE A O 1
ATOM 676 N N . TRP A 1 82 ? 9.308 0.002 -1.578 1.00 96.19 82 TRP A N 1
ATOM 677 C CA . TRP A 1 82 ? 9.741 0.670 -0.347 1.00 96.19 82 TRP A CA 1
ATOM 678 C C . TRP A 1 82 ? 9.426 2.167 -0.323 1.00 96.19 82 TRP A C 1
ATOM 680 O O . TRP A 1 82 ? 9.105 2.708 0.741 1.00 96.19 82 TRP A O 1
ATOM 690 N N . TYR A 1 83 ? 9.451 2.835 -1.480 1.00 95.56 83 TYR A N 1
ATOM 691 C CA . TYR A 1 83 ? 8.968 4.209 -1.607 1.00 95.56 83 TYR A CA 1
ATOM 692 C C . TYR A 1 83 ? 7.494 4.308 -1.198 1.00 95.56 83 TYR A C 1
ATOM 694 O O . TYR A 1 83 ? 7.151 5.120 -0.336 1.00 95.56 83 TYR A O 1
ATOM 702 N N . ALA A 1 84 ? 6.630 3.453 -1.754 1.00 96.00 84 ALA A N 1
ATOM 703 C CA . ALA A 1 84 ? 5.207 3.467 -1.445 1.00 96.00 84 ALA A CA 1
ATOM 704 C C . ALA A 1 84 ? 4.933 3.127 0.024 1.00 96.00 84 ALA A C 1
ATOM 706 O O . ALA A 1 84 ? 4.150 3.825 0.664 1.00 96.00 84 ALA A O 1
ATOM 707 N N . VAL A 1 85 ? 5.615 2.122 0.588 1.00 94.94 85 VAL A N 1
ATOM 708 C CA . VAL A 1 85 ? 5.525 1.779 2.018 1.00 94.94 85 VAL A CA 1
ATOM 709 C C . VAL A 1 85 ? 5.871 2.993 2.883 1.00 94.94 85 VAL A C 1
ATOM 711 O O . VAL A 1 85 ? 5.080 3.405 3.732 1.00 94.94 85 VAL A O 1
ATOM 714 N N . THR A 1 86 ? 7.013 3.627 2.635 1.00 94.12 86 THR A N 1
ATOM 715 C CA . THR A 1 86 ? 7.456 4.781 3.430 1.00 94.12 86 THR A CA 1
ATOM 716 C C . THR A 1 86 ? 6.451 5.929 3.339 1.00 94.12 86 THR A C 1
ATOM 718 O O . THR A 1 86 ? 5.974 6.428 4.354 1.00 94.12 86 THR A O 1
ATOM 721 N N . ARG A 1 87 ? 6.039 6.297 2.122 1.00 92.88 87 ARG A N 1
ATOM 722 C CA . ARG A 1 87 ? 5.130 7.428 1.902 1.00 92.88 87 ARG A CA 1
ATOM 723 C C . ARG A 1 87 ? 3.709 7.179 2.401 1.00 92.88 87 ARG A C 1
ATOM 725 O O . ARG A 1 87 ? 3.075 8.115 2.874 1.00 92.88 87 ARG A O 1
ATOM 732 N N . LEU A 1 88 ? 3.202 5.946 2.323 1.00 92.94 88 LEU A N 1
ATOM 733 C CA . LEU A 1 88 ? 1.891 5.589 2.879 1.00 92.94 88 LEU A CA 1
ATOM 734 C C . LEU A 1 88 ? 1.890 5.691 4.404 1.00 92.94 88 LEU A C 1
ATOM 736 O O . LEU A 1 88 ? 0.897 6.124 4.984 1.00 92.94 88 LEU A O 1
ATOM 740 N N . LYS A 1 89 ? 2.995 5.322 5.058 1.00 88.56 89 LYS A N 1
ATOM 741 C CA . LYS A 1 89 ? 3.143 5.421 6.515 1.00 88.56 89 LYS A CA 1
ATOM 742 C C . LYS A 1 89 ? 3.079 6.868 7.011 1.00 88.56 89 LYS A C 1
ATOM 744 O O . LYS A 1 89 ? 2.527 7.089 8.086 1.00 88.56 89 LYS A O 1
ATOM 749 N N . ASP A 1 90 ? 3.580 7.810 6.214 1.00 88.38 90 ASP A N 1
ATOM 750 C CA . ASP A 1 90 ? 3.599 9.245 6.523 1.00 88.38 90 ASP A CA 1
ATOM 751 C C . ASP A 1 90 ? 2.244 9.943 6.304 1.00 88.38 90 ASP A C 1
ATOM 753 O O . ASP A 1 90 ? 2.054 11.088 6.722 1.00 88.38 90 ASP A O 1
ATOM 757 N N . LEU A 1 91 ? 1.278 9.283 5.653 1.00 87.38 91 LEU A N 1
ATOM 758 C CA . LEU A 1 91 ? -0.050 9.856 5.454 1.00 87.38 91 LEU A CA 1
ATOM 759 C C . LEU A 1 91 ? -0.800 9.999 6.783 1.00 87.38 91 LEU A C 1
ATOM 761 O O . LEU A 1 91 ? -0.824 9.096 7.622 1.00 87.38 91 LEU A O 1
ATOM 765 N N . LEU A 1 92 ? -1.506 11.123 6.934 1.00 79.50 92 LEU A N 1
ATOM 766 C CA . LEU A 1 92 ? -2.359 11.365 8.095 1.00 79.50 92 LEU A CA 1
ATOM 767 C C . LEU A 1 92 ? -3.429 10.262 8.231 1.00 79.50 92 LEU A C 1
ATOM 769 O O . LEU A 1 92 ? -4.011 9.863 7.219 1.00 79.50 92 LEU A O 1
ATOM 773 N N . PRO A 1 93 ? -3.799 9.841 9.458 1.00 74.56 93 PRO A N 1
ATOM 774 C CA . PRO A 1 93 ? -4.813 8.799 9.680 1.00 74.56 93 PRO A CA 1
ATOM 775 C C . PRO A 1 93 ? -6.192 9.095 9.070 1.00 74.56 93 PRO A C 1
ATOM 777 O O . PRO A 1 93 ? -6.956 8.176 8.772 1.00 74.56 93 PRO A O 1
ATOM 780 N N . ALA A 1 94 ? -6.522 10.379 8.879 1.00 71.25 94 ALA A N 1
ATOM 781 C CA . ALA A 1 94 ? -7.742 10.809 8.194 1.00 71.25 94 ALA A CA 1
ATOM 782 C C . ALA A 1 94 ? -7.763 10.382 6.715 1.00 71.25 94 ALA A C 1
ATOM 784 O O . ALA A 1 94 ? -8.827 10.081 6.169 1.00 71.25 94 ALA A O 1
ATOM 785 N N . VAL A 1 95 ? -6.583 10.333 6.095 1.00 75.69 95 VAL A N 1
ATOM 786 C CA . VAL A 1 95 ? -6.369 9.880 4.723 1.00 75.69 95 VAL A CA 1
ATOM 787 C C . VAL A 1 95 ? -6.142 8.371 4.742 1.00 75.69 95 VAL A C 1
ATOM 789 O O . VAL A 1 95 ? -6.981 7.625 4.243 1.00 75.69 95 VAL A O 1
ATOM 792 N N . PHE A 1 96 ? -5.091 7.899 5.418 1.00 82.12 96 PHE A N 1
ATOM 793 C CA . PHE A 1 96 ? -4.736 6.483 5.449 1.00 82.12 96 PHE A CA 1
ATOM 794 C C . PHE A 1 96 ? -5.465 5.727 6.561 1.00 82.12 96 PHE A C 1
ATOM 796 O O . PHE A 1 96 ? -4.977 5.529 7.676 1.00 82.12 96 PHE A O 1
ATOM 803 N N . LYS A 1 97 ? -6.689 5.305 6.236 1.00 86.44 97 LYS A N 1
ATOM 804 C CA . LYS A 1 97 ? -7.596 4.649 7.183 1.00 86.44 97 LYS A CA 1
ATOM 805 C C . LYS A 1 97 ? -6.994 3.340 7.725 1.00 86.44 97 LYS A C 1
ATOM 807 O O . LYS A 1 97 ? -6.535 2.521 6.925 1.00 86.44 97 LYS A O 1
ATOM 812 N N . PRO A 1 98 ? -7.129 3.047 9.035 1.00 87.94 98 PRO A N 1
ATOM 813 C CA . PRO A 1 98 ? -6.617 1.813 9.644 1.00 87.94 98 PRO A CA 1
ATOM 814 C C . PRO A 1 98 ? -7.081 0.526 8.951 1.00 87.94 98 PRO A C 1
ATOM 816 O O . PRO A 1 98 ? -6.308 -0.411 8.806 1.00 87.94 98 PRO A O 1
ATOM 819 N N . SER A 1 99 ? -8.319 0.492 8.442 1.00 87.06 99 SER A N 1
ATOM 820 C CA . SER A 1 99 ? -8.839 -0.667 7.706 1.00 87.06 99 SER A CA 1
ATOM 821 C C . SER A 1 99 ? -8.089 -0.928 6.398 1.00 87.06 99 SER A C 1
ATOM 823 O O . SER A 1 99 ? -7.849 -2.080 6.056 1.00 87.06 99 SER A O 1
ATOM 825 N N . LEU A 1 100 ? -7.717 0.135 5.673 1.00 87.44 100 LEU A N 1
ATOM 826 C CA . LEU A 1 100 ? -6.941 0.019 4.439 1.00 87.44 100 LEU A CA 1
ATOM 827 C C . LEU A 1 100 ? -5.484 -0.330 4.754 1.00 87.44 100 LEU A C 1
ATOM 829 O O . LEU A 1 100 ? -4.914 -1.199 4.107 1.00 87.44 100 LEU A O 1
ATOM 833 N N . LYS A 1 101 ? -4.901 0.287 5.787 1.00 91.38 101 LYS A N 1
ATOM 834 C CA . LYS A 1 101 ? -3.549 -0.040 6.254 1.00 91.38 101 LYS A CA 1
ATOM 835 C C . LYS A 1 101 ? -3.426 -1.506 6.675 1.00 91.38 101 LYS A C 1
ATOM 837 O O . LYS A 1 101 ? -2.469 -2.169 6.289 1.00 91.38 101 LYS A O 1
ATOM 842 N N . LEU A 1 102 ? -4.427 -2.032 7.382 1.00 90.50 102 LEU A N 1
A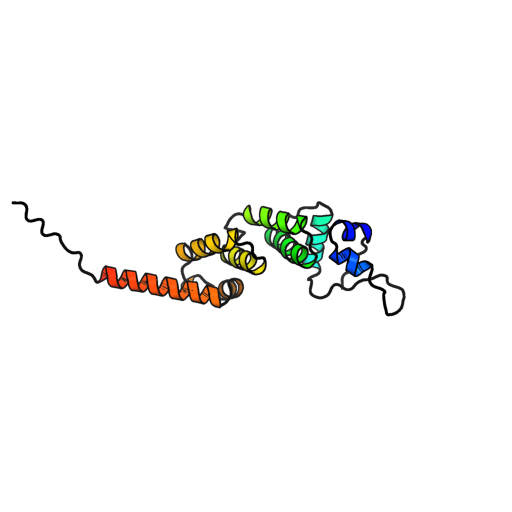TOM 843 C CA . LEU A 1 102 ? -4.520 -3.449 7.733 1.00 90.50 102 LEU A CA 1
ATOM 844 C C . LEU A 1 102 ? -4.653 -4.337 6.488 1.00 90.50 102 LEU A C 1
ATOM 846 O O . LEU A 1 102 ? -3.972 -5.355 6.394 1.00 90.50 102 LEU A O 1
ATOM 850 N N . GLN A 1 103 ? -5.494 -3.953 5.523 1.00 90.56 103 GLN A N 1
ATOM 851 C CA . GLN A 1 103 ? -5.642 -4.681 4.260 1.00 90.56 103 GLN A CA 1
ATOM 852 C C . GLN A 1 103 ? -4.312 -4.772 3.504 1.00 90.56 103 GLN A C 1
ATOM 854 O O . GLN A 1 103 ? -3.860 -5.874 3.199 1.00 90.56 103 GLN A O 1
ATOM 859 N N . LEU A 1 104 ? -3.682 -3.628 3.223 1.00 92.25 104 LEU A N 1
ATOM 860 C CA . LEU A 1 104 ? -2.428 -3.564 2.473 1.00 92.25 104 LEU A CA 1
ATOM 861 C C . LEU A 1 104 ? -1.298 -4.254 3.238 1.00 92.25 104 LEU A C 1
ATOM 863 O O . LEU A 1 104 ? -0.558 -5.036 2.653 1.00 92.25 104 LEU A O 1
ATOM 867 N N . GLY A 1 105 ? -1.214 -4.043 4.554 1.00 93.25 105 GLY A N 1
ATOM 868 C CA . GLY A 1 105 ? -0.204 -4.686 5.390 1.00 93.25 105 GLY A CA 1
ATOM 869 C C . GLY A 1 105 ? -0.289 -6.209 5.355 1.00 93.25 105 GLY A C 1
ATOM 870 O O . GLY A 1 105 ? 0.729 -6.887 5.334 1.00 93.25 105 GLY A O 1
ATOM 871 N N . ARG A 1 106 ? -1.495 -6.771 5.262 1.00 91.50 106 ARG A N 1
ATOM 872 C CA . ARG A 1 106 ? -1.669 -8.213 5.068 1.00 91.50 106 ARG A CA 1
ATOM 873 C C . ARG A 1 106 ? -1.363 -8.659 3.646 1.00 91.50 106 ARG A C 1
ATOM 875 O O . ARG A 1 106 ? -0.684 -9.663 3.467 1.00 91.50 106 ARG A O 1
ATOM 882 N N . GLN A 1 107 ? -1.900 -7.945 2.660 1.00 91.75 107 GLN A N 1
ATOM 883 C CA . GLN A 1 107 ? -1.777 -8.300 1.249 1.00 91.75 107 GLN A CA 1
ATOM 884 C C . GLN A 1 107 ? -0.313 -8.323 0.796 1.00 91.75 107 GLN A C 1
ATOM 886 O O . GLN A 1 107 ? 0.072 -9.226 0.063 1.00 91.75 107 GLN A O 1
ATOM 891 N N . PHE A 1 108 ? 0.487 -7.370 1.275 1.00 94.38 108 PHE A N 1
ATOM 892 C CA . PHE A 1 108 ? 1.898 -7.192 0.924 1.00 94.38 108 PHE A CA 1
ATOM 893 C C . PHE A 1 108 ? 2.859 -7.605 2.051 1.00 94.38 108 PHE A C 1
ATOM 895 O O . PHE A 1 108 ? 4.027 -7.241 2.027 1.00 94.38 108 PHE A O 1
ATOM 902 N N . GLN A 1 109 ? 2.369 -8.328 3.066 1.00 93.00 109 GLN A N 1
ATOM 903 C CA . GLN A 1 109 ? 3.167 -8.838 4.197 1.00 93.00 109 GLN A CA 1
ATOM 904 C C . GLN A 1 109 ? 3.985 -7.766 4.952 1.00 93.00 109 GLN A C 1
ATOM 906 O O . GLN A 1 109 ? 5.038 -8.035 5.528 1.00 93.00 109 GLN A O 1
ATOM 911 N N . ILE A 1 110 ? 3.473 -6.536 5.024 1.00 94.31 110 ILE A N 1
ATOM 912 C CA . ILE A 1 110 ? 4.071 -5.435 5.785 1.00 94.31 110 ILE A CA 1
ATOM 913 C C . ILE A 1 110 ? 3.645 -5.578 7.253 1.00 94.31 110 ILE A C 1
ATOM 915 O O . ILE A 1 110 ? 2.714 -4.924 7.730 1.00 94.31 110 ILE A O 1
ATOM 919 N N . HIS A 1 111 ? 4.308 -6.483 7.976 1.00 92.19 111 HIS A N 1
ATOM 920 C CA . HIS A 1 111 ? 3.947 -6.875 9.345 1.00 92.19 111 HIS A CA 1
ATOM 921 C C . HIS A 1 111 ? 3.839 -5.694 10.318 1.00 92.19 111 HIS A C 1
ATOM 923 O O . HIS A 1 111 ? 2.910 -5.651 11.125 1.00 92.19 111 HIS A O 1
ATOM 929 N N . GLU A 1 112 ? 4.716 -4.695 10.183 1.00 92.69 112 GLU A N 1
ATOM 930 C CA . GLU A 1 112 ? 4.718 -3.480 11.012 1.00 92.69 112 GLU A CA 1
ATOM 931 C C . GLU A 1 112 ? 3.429 -2.645 10.905 1.00 92.69 112 GLU A C 1
ATOM 933 O O . GLU A 1 112 ? 3.185 -1.757 11.721 1.00 92.69 112 GLU A O 1
ATOM 938 N N . TRP A 1 113 ? 2.586 -2.896 9.901 1.00 93.44 113 TRP A N 1
ATOM 939 C CA . TRP A 1 113 ? 1.307 -2.208 9.740 1.00 93.44 113 TRP A CA 1
ATOM 940 C C . TRP A 1 113 ? 0.139 -2.966 10.349 1.00 93.44 113 TRP A C 1
ATOM 942 O O . TRP A 1 113 ? -0.866 -2.339 10.687 1.00 93.44 113 TRP A O 1
ATOM 952 N N . VAL A 1 114 ? 0.241 -4.287 10.472 1.00 90.31 114 VAL A N 1
ATOM 953 C CA . VAL A 1 114 ? -0.895 -5.157 10.788 1.00 90.31 114 VAL A CA 1
ATOM 954 C C . VAL A 1 114 ? -1.356 -4.943 12.225 1.00 90.31 114 VAL A C 1
ATOM 956 O O . VAL A 1 114 ? -2.494 -4.527 12.442 1.00 90.31 114 VAL A O 1
ATOM 959 N N . GLU A 1 115 ? -0.474 -5.178 13.195 1.00 90.75 115 GLU A N 1
ATOM 960 C CA . GLU A 1 115 ? -0.808 -5.078 14.618 1.00 90.75 115 GLU A CA 1
ATOM 961 C C . GLU A 1 115 ? -1.253 -3.658 15.015 1.00 90.75 115 GLU A C 1
ATOM 963 O O . GLU A 1 115 ? -2.368 -3.528 15.527 1.00 90.75 115 GLU A O 1
ATOM 968 N N . PRO A 1 116 ? -0.509 -2.573 14.702 1.00 90.75 116 PRO A N 1
ATOM 969 C CA . PRO A 1 116 ? -0.937 -1.230 15.091 1.00 90.75 116 PRO A CA 1
ATOM 970 C C . PRO A 1 116 ? -2.290 -0.839 14.493 1.00 90.75 116 PRO A C 1
ATOM 972 O O . PRO A 1 116 ? -3.120 -0.226 15.163 1.00 90.75 116 PRO A O 1
ATOM 975 N N . SER A 1 117 ? -2.550 -1.217 13.237 1.00 89.88 117 SER A N 1
ATOM 976 C CA . SER A 1 117 ? -3.835 -0.918 12.596 1.00 89.88 117 SER A CA 1
ATOM 977 C C . SER A 1 117 ? -4.977 -1.683 13.248 1.00 89.88 117 SER A C 1
ATOM 979 O O . SER A 1 117 ? -6.053 -1.123 13.453 1.00 89.88 117 SER A O 1
ATOM 981 N N . PHE A 1 118 ? -4.742 -2.945 13.607 1.00 88.88 118 PHE A N 1
ATOM 982 C CA . PHE A 1 118 ? -5.720 -3.761 14.309 1.00 88.88 118 PHE A CA 1
ATOM 983 C C . PHE A 1 118 ? -6.056 -3.178 15.690 1.00 88.88 118 PHE A C 1
ATOM 985 O O . PHE A 1 118 ? -7.237 -3.005 15.999 1.00 88.88 118 PHE A O 1
ATOM 992 N N . CYS A 1 119 ? -5.051 -2.793 16.483 1.00 89.31 119 CYS A N 1
ATOM 993 C CA . CYS A 1 119 ? -5.249 -2.171 17.797 1.00 89.31 119 CYS A CA 1
ATOM 994 C C . CYS A 1 119 ? -6.056 -0.869 17.698 1.00 89.31 119 CYS A C 1
ATOM 996 O O . CYS A 1 119 ? -7.065 -0.716 18.385 1.00 89.31 119 CYS A O 1
ATOM 998 N N . VAL A 1 120 ? -5.716 0.016 16.752 1.00 89.31 120 VAL A N 1
ATOM 999 C CA . VAL A 1 120 ? -6.467 1.265 16.530 1.00 89.31 120 VAL A CA 1
ATOM 1000 C C . VAL A 1 120 ? -7.937 0.988 16.204 1.00 89.31 120 VAL A C 1
ATOM 1002 O O . VAL A 1 120 ? -8.826 1.692 16.684 1.00 89.31 120 VAL A O 1
ATOM 1005 N N . MET A 1 121 ? -8.226 -0.047 15.413 1.00 86.94 121 MET A N 1
ATOM 1006 C CA . MET A 1 121 ? -9.602 -0.444 15.098 1.00 86.94 121 MET A CA 1
ATOM 1007 C C . MET A 1 121 ? -10.335 -1.029 16.313 1.00 86.94 121 MET A C 1
ATOM 1009 O O . MET A 1 121 ? -11.529 -0.770 16.518 1.00 86.94 121 MET A O 1
ATOM 1013 N N . MET A 1 122 ? -9.634 -1.790 17.151 1.00 86.94 122 MET A N 1
ATOM 1014 C CA . MET A 1 122 ? -10.182 -2.330 18.393 1.00 86.94 122 MET A CA 1
ATOM 1015 C C . MET A 1 122 ? -10.540 -1.231 19.397 1.00 86.94 122 MET A C 1
ATOM 1017 O O . MET A 1 122 ? -11.625 -1.279 19.979 1.00 86.94 122 MET A O 1
ATOM 1021 N N . GLU A 1 123 ? -9.709 -0.206 19.523 1.00 87.50 123 GLU A N 1
ATOM 1022 C CA . GLU A 1 123 ? -9.903 0.888 20.478 1.00 87.50 123 GLU A CA 1
ATOM 1023 C C . GLU A 1 123 ? -10.908 1.936 19.981 1.00 87.50 123 GLU A C 1
ATOM 1025 O O . GLU A 1 123 ? -11.849 2.285 20.691 1.00 87.50 123 GLU A O 1
ATOM 1030 N N . HIS A 1 124 ? -10.763 2.407 18.739 1.00 84.25 124 HIS A N 1
ATOM 1031 C CA . HIS A 1 124 ? -11.403 3.652 18.298 1.00 84.25 124 HIS A CA 1
ATOM 1032 C C . HIS A 1 124 ? -12.612 3.468 17.371 1.00 84.25 124 HIS A C 1
ATOM 1034 O O . HIS A 1 124 ? -13.322 4.434 17.100 1.00 84.25 124 HIS A O 1
ATOM 1040 N N . GLN A 1 125 ? -12.877 2.261 16.854 1.00 82.12 125 GLN A N 1
ATOM 1041 C CA . GLN A 1 125 ? -14.000 2.031 15.930 1.00 82.12 125 GLN A CA 1
ATOM 1042 C C . GLN A 1 125 ? -15.136 1.219 16.561 1.00 82.12 125 GLN A C 1
ATOM 1044 O O . GLN A 1 125 ? -15.024 -0.000 16.676 1.00 82.12 125 GLN A O 1
ATOM 1049 N N . PRO A 1 126 ? -16.284 1.823 16.911 1.00 83.50 126 PRO A N 1
ATOM 1050 C CA . PRO A 1 126 ? -17.469 1.069 17.319 1.00 83.50 126 PRO A CA 1
ATOM 1051 C C . PRO A 1 126 ? -17.881 0.055 16.243 1.00 83.50 126 PRO A C 1
ATOM 1053 O O . PRO A 1 126 ? -17.826 0.381 15.056 1.00 83.50 126 PRO A O 1
ATOM 1056 N N . ILE A 1 127 ? -18.353 -1.140 16.631 1.00 82.81 127 ILE A N 1
ATOM 1057 C CA . ILE A 1 127 ? -18.831 -2.160 15.667 1.00 82.81 127 ILE A CA 1
ATOM 1058 C C . ILE A 1 127 ? -19.921 -1.577 14.757 1.00 82.81 127 ILE A C 1
ATOM 1060 O O . ILE A 1 127 ? -19.904 -1.799 13.551 1.00 82.81 127 ILE A O 1
ATOM 1064 N N . SER A 1 128 ? -20.815 -0.757 15.318 1.00 83.31 128 SER A N 1
ATOM 1065 C CA . SER A 1 128 ? -21.879 -0.062 14.582 1.00 83.31 128 SER A CA 1
ATOM 1066 C C . SER A 1 128 ? -21.373 0.892 13.493 1.00 83.31 128 SER A C 1
ATOM 1068 O O . SER A 1 128 ? -22.126 1.232 12.588 1.00 83.31 128 SER A O 1
ATOM 1070 N N . SER A 1 129 ? -20.109 1.322 13.556 1.00 84.25 129 SER A N 1
ATOM 1071 C CA . SER A 1 129 ? -19.487 2.231 12.582 1.00 84.25 129 SER A CA 1
ATOM 1072 C C . SER A 1 129 ? -18.762 1.509 11.432 1.00 84.25 129 SER A C 1
ATOM 1074 O O . SER A 1 129 ? -18.211 2.152 10.522 1.00 84.25 129 SER A O 1
ATOM 1076 N N . ILE A 1 130 ? -18.715 0.171 11.474 1.00 83.81 130 ILE A N 1
ATOM 1077 C CA . ILE A 1 130 ? -18.076 -0.651 10.447 1.00 83.81 130 ILE A CA 1
ATOM 1078 C C . ILE A 1 130 ? -19.073 -0.851 9.306 1.00 83.81 130 ILE A C 1
ATOM 1080 O O . ILE A 1 130 ? -19.999 -1.650 9.392 1.00 83.81 130 ILE A O 1
ATOM 1084 N N . SER A 1 131 ? -18.876 -0.107 8.218 1.00 85.88 131 SER A N 1
ATOM 1085 C CA . SER A 1 131 ? -19.649 -0.303 6.993 1.00 85.88 131 SER A CA 1
ATOM 1086 C C . SER A 1 131 ? -19.257 -1.606 6.292 1.00 85.88 131 SER A C 1
ATOM 1088 O O . SER A 1 131 ? -18.138 -2.100 6.449 1.00 85.88 131 SER A O 1
ATOM 1090 N N . HIS A 1 132 ? -20.149 -2.117 5.440 1.00 83.88 132 HIS A N 1
ATOM 1091 C CA . HIS A 1 132 ? -19.887 -3.307 4.626 1.00 83.88 132 HIS A CA 1
ATOM 1092 C C . HIS A 1 132 ? -18.597 -3.178 3.795 1.00 83.88 132 HIS A C 1
ATOM 1094 O O . HIS A 1 132 ? -17.800 -4.108 3.732 1.00 83.88 132 HIS A O 1
ATOM 1100 N N . LEU A 1 133 ? -18.334 -1.992 3.232 1.00 81.44 133 LEU A N 1
ATOM 1101 C CA . LEU A 1 133 ? -17.103 -1.714 2.487 1.00 81.44 133 LEU A CA 1
ATOM 1102 C C . LEU A 1 133 ? -15.843 -1.854 3.361 1.00 81.44 133 LEU A C 1
ATOM 1104 O O . LEU A 1 133 ? -14.851 -2.434 2.929 1.00 81.44 133 LEU A O 1
ATOM 1108 N N . LYS A 1 134 ? -15.875 -1.360 4.607 1.00 80.25 134 LYS A N 1
ATOM 1109 C CA . LYS A 1 134 ? -14.752 -1.516 5.547 1.00 80.25 134 LYS A CA 1
ATOM 1110 C C . LYS A 1 134 ? -14.549 -2.977 5.944 1.00 80.25 134 LYS A C 1
ATOM 1112 O O . LYS A 1 134 ? -13.406 -3.414 6.038 1.00 80.25 134 LYS A O 1
ATOM 1117 N N . ALA A 1 135 ? -15.637 -3.716 6.167 1.00 83.94 135 ALA A N 1
ATOM 1118 C CA . ALA A 1 135 ? -15.579 -5.144 6.470 1.00 83.94 135 ALA A CA 1
ATOM 1119 C C . ALA A 1 135 ? -14.981 -5.941 5.299 1.00 83.94 135 ALA A C 1
ATOM 1121 O O . ALA A 1 135 ? -14.113 -6.784 5.513 1.00 83.94 135 ALA A O 1
ATOM 1122 N N . HIS A 1 136 ? -15.374 -5.611 4.064 1.00 82.62 136 HIS A N 1
ATOM 1123 C CA . HIS A 1 136 ? -14.815 -6.204 2.852 1.00 82.62 136 HIS A CA 1
ATOM 1124 C C . HIS A 1 136 ? -13.307 -5.947 2.733 1.00 82.62 136 HIS A C 1
ATOM 1126 O O . HIS A 1 136 ? -12.540 -6.894 2.591 1.00 82.62 136 HIS A O 1
ATOM 1132 N N . HIS A 1 137 ? -12.869 -4.690 2.868 1.00 77.81 137 HIS A N 1
ATOM 1133 C CA . HIS A 1 137 ? -11.447 -4.323 2.820 1.00 77.81 137 HIS A CA 1
ATOM 1134 C C . HIS A 1 137 ? -10.606 -5.052 3.873 1.00 77.81 137 HIS A C 1
ATOM 1136 O O . HIS A 1 137 ? -9.527 -5.555 3.585 1.00 77.81 137 HIS A O 1
ATOM 1142 N N . MET A 1 138 ? -11.122 -5.178 5.091 1.00 78.88 138 MET A N 1
ATOM 1143 C CA . MET A 1 138 ? -10.430 -5.877 6.173 1.00 78.88 138 MET A CA 1
ATOM 1144 C C . MET A 1 138 ? -10.318 -7.393 5.950 1.00 78.88 138 MET A C 1
ATOM 1146 O O . MET A 1 138 ? -9.414 -8.041 6.481 1.00 78.88 138 MET A O 1
ATOM 1150 N N . GLY A 1 139 ? -11.242 -7.958 5.173 1.00 83.00 139 GLY A N 1
ATO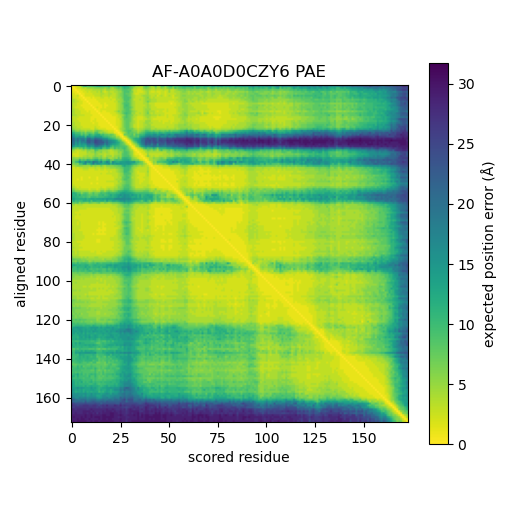M 1151 C CA . GLY A 1 139 ? -11.452 -9.389 5.021 1.00 83.00 139 GLY A CA 1
ATOM 1152 C C . GLY A 1 139 ? -12.308 -9.974 6.146 1.00 83.00 139 GLY A C 1
ATOM 1153 O O . GLY A 1 139 ? -12.166 -9.624 7.321 1.00 83.00 139 GLY A O 1
ATOM 1154 N N . MET A 1 140 ? -13.172 -10.927 5.783 1.00 84.31 140 MET A N 1
ATOM 1155 C CA . MET A 1 140 ? -14.167 -11.511 6.694 1.00 84.31 140 MET A CA 1
ATOM 1156 C C . MET A 1 140 ? -13.568 -12.111 7.967 1.00 84.31 140 MET A C 1
ATOM 1158 O O . MET A 1 140 ? -14.139 -11.944 9.039 1.00 84.31 140 MET A O 1
ATOM 1162 N N . VAL A 1 141 ? -12.403 -12.757 7.875 1.00 86.12 141 VAL A N 1
ATOM 1163 C CA . VAL A 1 141 ? -11.730 -13.358 9.038 1.00 86.12 141 VAL A CA 1
ATOM 1164 C C . VAL A 1 141 ? -11.400 -12.304 10.099 1.00 86.12 141 VAL A C 1
ATOM 1166 O O . VAL A 1 141 ? -11.660 -12.509 11.278 1.00 86.12 141 VAL A O 1
ATOM 1169 N N . TYR A 1 142 ? -10.877 -11.149 9.690 1.00 83.31 142 TYR A N 1
ATOM 1170 C CA . TYR A 1 142 ? -10.457 -10.099 10.622 1.00 83.31 142 TYR A CA 1
ATOM 1171 C C . TYR A 1 142 ? -11.650 -9.322 11.146 1.00 83.31 142 TYR A C 1
ATOM 1173 O O . TYR A 1 142 ? -11.702 -9.008 12.332 1.00 83.31 142 TYR A O 1
ATOM 1181 N N . PHE A 1 143 ? -12.640 -9.081 10.286 1.00 87.75 143 PHE A N 1
ATOM 1182 C CA . PHE A 1 143 ? -13.916 -8.542 10.727 1.00 87.75 143 PHE A CA 1
ATOM 1183 C C . PHE A 1 143 ? -14.538 -9.426 11.815 1.00 87.75 143 PHE A C 1
ATOM 1185 O O . PHE A 1 143 ? -14.921 -8.915 12.866 1.00 87.75 143 PHE A O 1
ATOM 1192 N N . TRP A 1 144 ? -14.565 -10.746 11.602 1.00 89.00 144 TRP A N 1
ATOM 1193 C CA . TRP A 1 144 ? -15.061 -11.703 12.584 1.00 89.00 144 TRP A CA 1
ATOM 1194 C C . TRP A 1 144 ? -14.291 -11.609 13.901 1.00 89.00 144 TRP A C 1
ATOM 1196 O O . TRP A 1 144 ? -14.915 -11.393 14.936 1.00 89.00 144 TRP A O 1
ATOM 1206 N N . ILE A 1 145 ? -12.953 -11.655 13.861 1.00 89.62 145 ILE A N 1
ATOM 1207 C CA . ILE A 1 145 ? -12.100 -11.530 15.055 1.00 89.62 145 ILE A CA 1
ATOM 1208 C C . ILE A 1 145 ? -12.397 -10.232 15.819 1.00 89.62 145 ILE A C 1
ATOM 1210 O O . ILE A 1 145 ? -12.555 -10.265 17.039 1.00 89.62 145 ILE A O 1
ATOM 1214 N N . ILE A 1 146 ? -12.509 -9.088 15.137 1.00 88.25 146 ILE A N 1
ATOM 1215 C CA . ILE A 1 146 ? -12.822 -7.808 15.792 1.00 88.25 146 ILE A CA 1
ATOM 1216 C C . ILE A 1 146 ? -14.192 -7.864 16.468 1.00 88.25 146 ILE A C 1
ATOM 1218 O O . ILE A 1 146 ? -14.331 -7.461 17.625 1.00 88.25 146 ILE A O 1
ATOM 1222 N N . VAL A 1 147 ? -15.211 -8.358 15.763 1.00 89.94 147 VAL A N 1
ATOM 1223 C CA . VAL A 1 147 ? -16.580 -8.424 16.284 1.00 89.94 147 VAL A CA 1
ATOM 1224 C C . VAL A 1 147 ? -16.661 -9.354 17.491 1.00 89.94 147 VAL A C 1
ATOM 1226 O O . VAL A 1 147 ? -17.209 -8.951 18.520 1.00 89.94 147 VAL A O 1
ATOM 1229 N N . THR A 1 148 ? -16.088 -10.558 17.412 1.00 92.06 148 THR A N 1
ATOM 1230 C CA . THR A 1 148 ? -16.110 -11.518 18.523 1.00 92.06 148 THR A CA 1
ATOM 1231 C C . THR A 1 148 ? -15.338 -11.000 19.727 1.00 92.06 148 THR A C 1
ATOM 1233 O O . THR A 1 148 ? -15.842 -11.069 20.845 1.00 92.06 148 THR A O 1
ATOM 1236 N N . THR A 1 149 ? -14.161 -10.410 19.509 1.00 90.56 149 THR A N 1
ATOM 1237 C CA . THR A 1 149 ? -13.328 -9.876 20.596 1.00 90.56 149 THR A CA 1
ATOM 1238 C C . THR A 1 149 ? -14.038 -8.723 21.306 1.00 90.56 149 THR A C 1
ATOM 1240 O O . THR A 1 149 ? -14.124 -8.700 22.531 1.00 90.56 149 THR A O 1
ATOM 1243 N N . LYS A 1 150 ? -14.645 -7.788 20.564 1.00 90.81 150 LYS A N 1
ATOM 1244 C CA . LYS A 1 150 ? -15.425 -6.694 21.168 1.00 90.81 150 LYS A CA 1
ATOM 1245 C C . LYS A 1 150 ? -16.675 -7.187 21.892 1.00 90.81 150 LYS A C 1
ATOM 1247 O O . LYS A 1 150 ? -17.033 -6.620 22.924 1.00 90.81 150 LYS A O 1
ATOM 1252 N N . ALA A 1 151 ? -17.337 -8.224 21.382 1.00 90.31 151 ALA A N 1
ATOM 1253 C CA . ALA A 1 151 ? -18.471 -8.841 22.064 1.00 90.31 151 ALA A CA 1
ATOM 1254 C C . ALA A 1 151 ? -18.050 -9.468 23.403 1.00 90.31 151 ALA A C 1
ATOM 1256 O O . ALA A 1 151 ? -18.705 -9.220 24.413 1.00 90.31 151 ALA A O 1
ATOM 1257 N N . GLN A 1 152 ? -16.928 -10.193 23.433 1.00 91.75 152 GLN A N 1
ATOM 1258 C CA . GLN A 1 152 ? -16.363 -10.772 24.658 1.00 91.75 152 GLN A CA 1
ATOM 1259 C C . GLN A 1 152 ? -15.968 -9.698 25.676 1.00 91.75 152 GLN 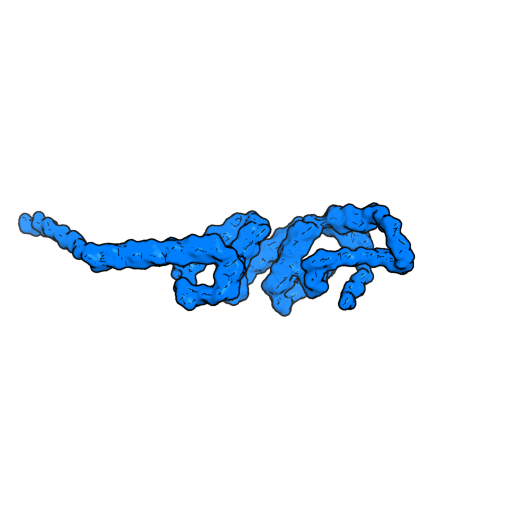A C 1
ATOM 1261 O O . GLN A 1 152 ? -16.323 -9.810 26.845 1.00 91.75 152 GLN A O 1
ATOM 1266 N N . ILE A 1 153 ? -15.307 -8.623 25.234 1.00 89.44 153 ILE A N 1
ATOM 1267 C CA . ILE A 1 153 ? -14.959 -7.480 26.092 1.00 89.44 153 ILE A CA 1
ATOM 1268 C C . ILE A 1 153 ? -16.222 -6.862 26.704 1.00 89.44 153 ILE A C 1
ATOM 1270 O O . ILE A 1 153 ? -16.282 -6.610 27.907 1.00 89.44 153 ILE A O 1
ATOM 1274 N N . LYS A 1 154 ? -17.264 -6.645 25.892 1.00 89.12 154 LYS A N 1
ATOM 1275 C CA . LYS A 1 154 ? -18.540 -6.096 26.366 1.00 89.12 154 LYS A CA 1
ATOM 1276 C C . LYS A 1 154 ? -19.209 -7.013 27.388 1.00 89.12 154 LYS A C 1
ATOM 1278 O O . LYS A 1 154 ? -19.773 -6.518 28.361 1.00 89.12 154 LYS A O 1
ATOM 1283 N N . GLU A 1 155 ? -19.154 -8.321 27.171 1.00 91.56 155 GLU A N 1
ATOM 1284 C CA . GLU A 1 155 ? -19.706 -9.300 28.102 1.00 91.56 155 GLU A CA 1
ATOM 1285 C C . GLU A 1 155 ? -18.931 -9.328 29.423 1.00 91.56 155 GLU A C 1
ATOM 1287 O O . GLU A 1 155 ? -19.533 -9.294 30.493 1.00 91.56 155 GLU A O 1
ATOM 1292 N N . HIS A 1 156 ? -17.602 -9.250 29.366 1.00 90.62 156 HIS A N 1
ATOM 1293 C CA . HIS A 1 156 ? -16.763 -9.139 30.555 1.00 90.62 156 HIS A CA 1
ATOM 1294 C C . HIS A 1 156 ? -17.075 -7.868 31.360 1.00 90.62 156 HIS A C 1
ATOM 1296 O O . HIS A 1 156 ? -17.227 -7.923 32.579 1.00 90.62 156 HIS A O 1
ATOM 1302 N N . TYR A 1 157 ? -17.241 -6.720 30.695 1.00 89.50 157 TYR A N 1
ATOM 1303 C CA . TYR A 1 157 ? -17.639 -5.485 31.376 1.00 89.50 157 TYR A CA 1
ATOM 1304 C C . TYR A 1 157 ? -19.014 -5.585 32.037 1.00 89.50 157 TYR A C 1
ATOM 1306 O O . TYR A 1 157 ? -19.204 -5.038 33.121 1.00 89.50 157 TYR A O 1
ATOM 1314 N N . ARG A 1 158 ? -19.966 -6.302 31.428 1.00 90.50 158 ARG A N 1
ATOM 1315 C CA . ARG A 1 158 ? -21.265 -6.573 32.058 1.00 90.50 158 ARG A CA 1
ATOM 1316 C C . ARG A 1 158 ? -21.102 -7.430 33.305 1.00 90.50 158 ARG A C 1
ATOM 1318 O O . ARG A 1 158 ? -21.622 -7.054 34.348 1.00 90.50 158 ARG A O 1
ATOM 1325 N N . ALA A 1 159 ? -20.355 -8.529 33.221 1.00 90.69 159 ALA A N 1
ATOM 1326 C CA . ALA A 1 159 ? -20.103 -9.403 34.364 1.00 90.69 159 ALA A CA 1
ATOM 1327 C C . ALA A 1 159 ? -19.463 -8.639 35.539 1.00 90.69 159 ALA A C 1
ATOM 1329 O O . ALA A 1 159 ? -19.926 -8.753 36.674 1.00 90.69 159 ALA A O 1
ATOM 1330 N N . LEU A 1 160 ? -18.468 -7.788 35.260 1.00 89.31 160 LEU A N 1
ATOM 1331 C CA . LEU A 1 160 ? -17.853 -6.918 36.267 1.00 89.31 160 LEU A CA 1
ATOM 1332 C C . LEU A 1 160 ? -18.856 -5.936 36.883 1.00 89.31 160 LEU A C 1
ATOM 1334 O O . LEU A 1 160 ? -18.883 -5.789 38.099 1.00 89.31 160 LEU A O 1
ATOM 1338 N N . ALA A 1 161 ? -19.706 -5.300 36.074 1.00 87.56 161 ALA A N 1
ATOM 1339 C CA . ALA A 1 161 ? -20.709 -4.354 36.565 1.00 87.56 161 ALA A CA 1
ATOM 1340 C C . ALA A 1 161 ? -21.769 -5.009 37.472 1.00 87.56 161 ALA A C 1
ATOM 1342 O O . ALA A 1 161 ? -22.295 -4.352 38.368 1.00 87.56 161 ALA A O 1
ATOM 1343 N N . TYR A 1 162 ? -22.077 -6.293 37.262 1.00 85.81 162 TYR A N 1
ATOM 1344 C CA . TYR A 1 162 ? -22.985 -7.060 38.124 1.00 85.81 162 TYR A CA 1
ATOM 1345 C C . TYR A 1 162 ? -22.303 -7.661 39.359 1.00 85.81 162 TYR A C 1
ATOM 1347 O O . TYR A 1 162 ? -22.987 -8.129 40.271 1.00 85.81 162 TYR A O 1
ATOM 1355 N N . THR A 1 163 ? -20.972 -7.635 39.426 1.00 83.06 163 THR A N 1
ATOM 1356 C CA . THR A 1 163 ? -20.233 -8.110 40.596 1.00 83.06 163 THR A CA 1
ATOM 1357 C C . THR A 1 163 ? -20.178 -6.986 41.627 1.00 83.06 163 THR A C 1
ATOM 1359 O O . THR A 1 163 ? -19.548 -5.954 41.405 1.00 83.06 163 THR A O 1
ATOM 1362 N N . LYS A 1 164 ? -20.862 -7.160 42.767 1.00 76.50 164 LYS A N 1
ATOM 1363 C CA . LYS A 1 164 ? -20.798 -6.197 43.877 1.00 76.50 164 LYS A CA 1
ATOM 1364 C C . LYS A 1 164 ? -19.328 -6.045 44.303 1.00 76.50 164 LYS A C 1
ATOM 1366 O O . LYS A 1 164 ? -18.703 -7.068 44.587 1.00 76.50 164 LYS A O 1
ATOM 1371 N N . PRO A 1 165 ? -18.772 -4.821 44.373 1.00 74.00 165 PRO A N 1
ATOM 1372 C CA . PRO A 1 165 ? -17.415 -4.637 44.864 1.00 74.00 165 PRO A CA 1
ATOM 1373 C C . PRO A 1 165 ? -17.331 -5.190 46.288 1.00 74.00 165 PRO A C 1
ATOM 1375 O O . PRO A 1 165 ? -18.204 -4.910 47.117 1.00 74.00 165 PRO A O 1
ATOM 1378 N N . ALA A 1 166 ? -16.312 -6.009 46.552 1.00 70.50 166 ALA A N 1
ATOM 1379 C CA . ALA A 1 166 ? -15.996 -6.431 47.905 1.00 70.50 166 ALA A CA 1
ATOM 1380 C C . ALA A 1 166 ? -15.665 -5.160 48.692 1.00 70.50 166 ALA A C 1
ATOM 1382 O O . ALA A 1 166 ? -14.638 -4.528 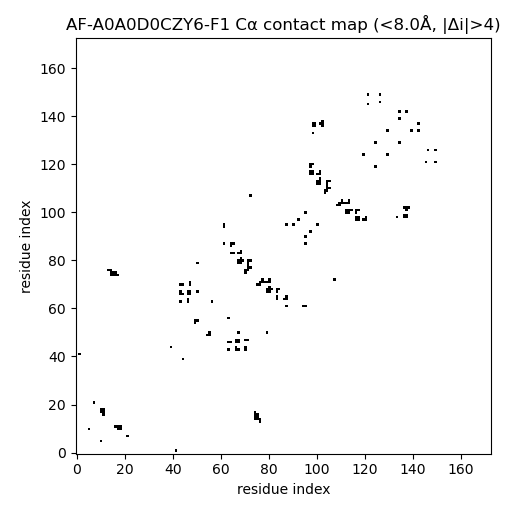48.466 1.00 70.50 166 ALA A O 1
ATOM 1383 N N . LEU A 1 167 ? -16.593 -4.727 49.546 1.00 66.12 167 LEU A N 1
ATOM 1384 C CA . LEU A 1 167 ? -16.273 -3.744 50.564 1.00 66.12 167 LEU A CA 1
ATOM 1385 C C . LEU A 1 167 ? -15.326 -4.468 51.510 1.00 66.12 167 LEU A C 1
ATOM 1387 O O . LEU A 1 167 ? -15.777 -5.343 52.253 1.00 66.12 167 LEU A O 1
ATOM 1391 N N . ASP A 1 168 ? -14.036 -4.150 51.423 1.00 63.12 168 ASP A N 1
ATOM 1392 C CA . ASP A 1 168 ? -13.080 -4.515 52.457 1.00 63.12 168 ASP A CA 1
ATOM 1393 C C . ASP A 1 168 ? -13.658 -4.012 53.777 1.00 63.12 168 ASP A C 1
ATOM 1395 O O . ASP A 1 168 ? -13.737 -2.812 54.043 1.00 63.12 168 ASP A O 1
ATOM 1399 N N . GLN A 1 169 ? -14.127 -4.952 54.592 1.00 56.44 169 GLN A N 1
ATOM 1400 C CA . GLN A 1 169 ? -14.340 -4.715 56.005 1.00 56.44 169 GLN A CA 1
ATOM 1401 C C . GLN A 1 169 ? -12.947 -4.657 56.630 1.00 56.44 169 GLN A C 1
ATOM 1403 O O . GLN A 1 169 ? -12.514 -5.604 57.284 1.00 56.44 169 GLN A O 1
ATOM 1408 N N . SER A 1 170 ? -12.218 -3.563 56.395 1.00 54.44 170 SER A N 1
ATOM 1409 C CA . SER A 1 170 ? -11.099 -3.193 57.251 1.00 54.44 170 SER A CA 1
ATOM 1410 C C . SER A 1 170 ? -11.698 -2.809 58.603 1.00 54.44 170 SER A C 1
ATOM 1412 O O . SER A 1 170 ? -12.011 -1.649 58.875 1.00 54.44 170 SER A O 1
ATOM 1414 N N . ASN A 1 171 ? -11.949 -3.835 59.412 1.00 54.12 171 ASN A N 1
ATOM 1415 C CA . ASN A 1 171 ? -12.037 -3.722 60.853 1.00 54.12 171 ASN A CA 1
ATOM 1416 C C . ASN A 1 171 ? -10.659 -3.281 61.348 1.00 54.12 171 ASN A C 1
ATOM 1418 O O . ASN A 1 171 ? -9.832 -4.130 61.647 1.00 54.12 171 ASN A O 1
ATOM 1422 N N . ASP A 1 172 ? -10.440 -1.975 61.425 1.00 51.69 172 ASP A N 1
ATOM 1423 C CA . ASP A 1 172 ? -9.453 -1.399 62.332 1.00 51.69 172 ASP A CA 1
ATOM 1424 C C . ASP A 1 172 ? -10.203 -0.400 63.223 1.00 51.69 172 ASP A C 1
ATOM 1426 O O . ASP A 1 172 ? -10.382 0.775 62.894 1.00 51.69 172 ASP A O 1
ATOM 1430 N N . CYS A 1 173 ? -10.735 -0.945 64.321 1.00 46.75 173 CYS A N 1
ATOM 1431 C CA . CYS A 1 173 ? -10.990 -0.221 65.564 1.00 46.75 173 CYS A CA 1
ATOM 1432 C C . CYS A 1 173 ? -9.772 -0.383 66.471 1.00 46.75 173 CYS A C 1
ATOM 1434 O O . CYS A 1 173 ? -9.240 -1.515 66.519 1.00 46.75 173 CYS A O 1
#

Foldseek 3Di:
DDDDDDDLVLLVVQFPLSVVVLPDDDPDDDDDSDDDDPPDDVVLVVLCVCVSVVHQDPVVNLSSLVSLCVVCVVRVRVVSNVVSVVVLVPDDCVNNPLLQLLLSCVVNVVVVSNVVSLVCCLPPPDLVNQDPVSCVSNDVVSNVVSVVVNVVVVVVVVVVVPDDPPPPPPPDD

Secondary structure (DSSP, 8-state):
-------HHHHHTT-HHHHHHHHS---S-SS-------S--HHHHHHHHHHHTT----TTHHHHHHHHHHHHHHTT-HHHHHHHHHHHHTS-TTTS-HHHHHHHHHHTT-HHHHHHHHHHHHHH--GGG--HHHHHHH-HHHHHHHHHHHHHHHHHHHHHHHS----------

Organism: NCBI:txid930991

Nearest PDB structures (foldseek):
  9ety-assembly1_B  TM=6.398E-01  e=2.731E-01  Homo sapiens
  6lys-assembly1_D  TM=2.812E-01  e=7.603E+00  Escherichia coli K-12

pLDDT: mean 85.49, std 11.29, range [44.19, 97.06]